Protein AF-A0A3C0TBW0-F1 (afdb_monomer_lite)

Foldseek 3Di:
DDDPDPVPVVVVVVVVVVVVVVVVVVVVVVVVQVVQADPLARAGEQVNVVVVVVVVVVCVVVVNDDDDDDDDDDPPLVVCCVPPNVVSSSVVNNVVSVVVVVPDDPPDGGYDNDD

Radius of gyration: 23.35 Å; chains: 1; bounding box: 60×64×43 Å

Secondary structure (DSSP, 8-state):
---SSSHHHHHHHHHHHHHHHHHHHHHHHHHHHHHHB-TTT-SEEHHHHHHHHHHHHHHHHTTS----------TTHHHHHHHH-HHHHHHHHHHHHHHHHHHS-TT---EE---

pLDDT: mean 87.27, std 13.69, range [44.69, 98.0]

Sequence (115 aa):
MWSDATSFRDINDGEHSARQNRELSDALDKIKELAVRDELTGAYNRRYMMDFLTQQKVLSDRGDYTFTLCFVDLDFFKRVNDRFGHGTGDHVLKRFFEIADSVLREVDCVARIGG

Structure (mmCIF, N/CA/C/O backbone):
data_AF-A0A3C0TBW0-F1
#
_entry.id   AF-A0A3C0TBW0-F1
#
loop_
_atom_site.group_PDB
_atom_site.id
_atom_site.type_symbol
_atom_site.label_atom_id
_atom_site.label_alt_id
_atom_site.label_comp_id
_atom_site.label_asym_id
_atom_site.label_entity_id
_atom_site.label_seq_id
_atom_site.pdbx_PDB_ins_code
_atom_site.Cartn_x
_atom_site.Cartn_y
_atom_site.Cartn_z
_atom_site.occupancy
_atom_site.B_iso_or_equiv
_atom_site.auth_seq_id
_atom_site.auth_comp_id
_atom_site.auth_asym_id
_atom_site.auth_atom_id
_atom_site.pdbx_PDB_model_num
ATOM 1 N N . MET A 1 1 ? -41.390 51.164 -1.196 1.00 44.88 1 MET A N 1
ATOM 2 C CA . MET A 1 1 ? -40.187 51.212 -2.053 1.00 44.88 1 MET A CA 1
ATOM 3 C C . MET A 1 1 ? -39.001 50.920 -1.142 1.00 44.88 1 MET A C 1
ATOM 5 O O . MET A 1 1 ? -38.903 51.606 -0.135 1.00 44.88 1 MET A O 1
ATOM 9 N N . TRP A 1 2 ? -38.179 49.921 -1.496 1.00 44.69 2 TRP A N 1
ATOM 10 C CA . TRP A 1 2 ? -36.949 49.432 -0.829 1.00 44.69 2 TRP A CA 1
ATOM 11 C C . TRP A 1 2 ? -37.114 48.381 0.289 1.00 44.69 2 TRP A C 1
ATOM 13 O O . TRP A 1 2 ? -37.140 48.717 1.467 1.00 44.69 2 TRP A O 1
ATOM 23 N N . SER A 1 3 ? -37.146 47.094 -0.088 1.00 48.00 3 SER A N 1
ATOM 24 C CA . SER A 1 3 ? -36.937 45.954 0.828 1.00 48.00 3 SER A CA 1
ATOM 25 C C . SER A 1 3 ? -36.411 44.685 0.123 1.00 48.00 3 SER A C 1
ATOM 27 O O . SER A 1 3 ? -36.779 43.590 0.521 1.00 48.00 3 SER A O 1
ATOM 29 N N . ASP A 1 4 ? -35.564 44.816 -0.911 1.00 54.84 4 ASP A N 1
ATOM 30 C CA . ASP A 1 4 ? -35.061 43.660 -1.698 1.00 54.84 4 ASP A CA 1
ATOM 31 C C . ASP A 1 4 ? -33.524 43.550 -1.795 1.00 54.84 4 ASP A C 1
ATOM 33 O O . ASP A 1 4 ? -32.999 42.591 -2.351 1.00 54.84 4 ASP A O 1
ATOM 37 N N . ALA A 1 5 ? -32.757 44.502 -1.250 1.00 52.31 5 ALA A N 1
ATOM 38 C CA . ALA A 1 5 ? -31.301 44.539 -1.462 1.00 52.31 5 ALA A CA 1
ATOM 39 C C . ALA A 1 5 ? -30.473 43.771 -0.411 1.00 52.31 5 ALA A C 1
ATOM 41 O O . ALA A 1 5 ? -29.295 43.501 -0.642 1.00 52.31 5 ALA A O 1
ATOM 42 N N . THR A 1 6 ? -31.057 43.428 0.739 1.00 52.25 6 THR A N 1
ATOM 43 C CA . THR A 1 6 ? -30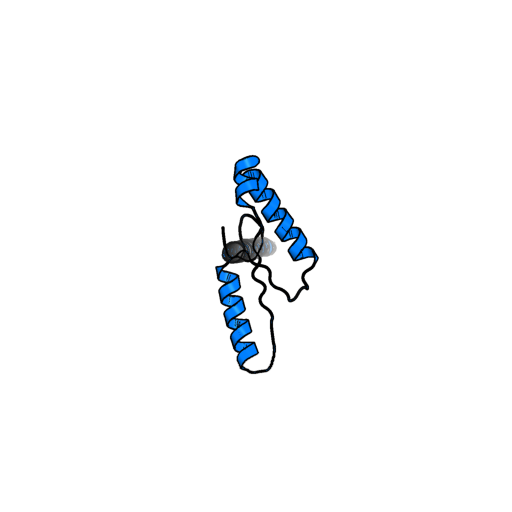.341 42.765 1.844 1.00 52.25 6 THR A CA 1
ATOM 44 C C . THR A 1 6 ? -30.211 41.259 1.616 1.00 52.25 6 THR A C 1
ATOM 46 O O . THR A 1 6 ? -29.183 40.676 1.926 1.00 52.25 6 THR A O 1
ATOM 49 N N . SER A 1 7 ? -31.194 40.638 0.954 1.00 53.53 7 SER A N 1
ATOM 50 C CA . SER A 1 7 ? -31.222 39.183 0.759 1.00 53.53 7 SER A CA 1
ATOM 51 C C . SER A 1 7 ? -30.132 38.655 -0.184 1.00 53.53 7 SER A C 1
ATOM 53 O O . SER A 1 7 ? -29.799 37.482 -0.100 1.00 53.53 7 SER A O 1
ATOM 55 N N . PHE A 1 8 ? -29.577 39.470 -1.088 1.00 50.75 8 PHE A N 1
ATOM 56 C CA . PHE A 1 8 ? -28.656 38.981 -2.129 1.00 50.75 8 PHE A CA 1
ATOM 57 C C . PHE A 1 8 ? -27.171 39.003 -1.713 1.00 50.75 8 PHE A C 1
ATOM 59 O O . PHE A 1 8 ? -26.356 38.281 -2.290 1.00 50.75 8 PHE A O 1
ATOM 66 N N . ARG A 1 9 ? -26.804 39.827 -0.719 1.00 52.19 9 ARG A N 1
ATOM 67 C CA . ARG A 1 9 ? -25.434 39.876 -0.169 1.00 52.19 9 ARG A CA 1
ATOM 68 C C . ARG A 1 9 ? -25.193 38.753 0.837 1.00 52.19 9 ARG A C 1
ATOM 70 O O . ARG A 1 9 ? -24.210 38.037 0.700 1.00 52.19 9 ARG A O 1
ATOM 77 N N . ASP A 1 10 ? -26.150 38.516 1.731 1.00 56.75 10 ASP A N 1
ATOM 78 C CA . ASP A 1 10 ? -26.036 37.475 2.760 1.00 56.75 10 ASP A CA 1
ATOM 79 C C . ASP A 1 10 ? -26.008 36.050 2.166 1.00 56.75 10 ASP A C 1
ATOM 81 O O . ASP A 1 10 ? -25.320 35.169 2.685 1.00 56.75 10 ASP A O 1
ATOM 85 N N . ILE A 1 11 ? -26.697 35.819 1.037 1.00 58.91 11 ILE A N 1
ATOM 86 C CA . ILE A 1 11 ? -26.649 34.536 0.308 1.00 58.91 11 ILE A CA 1
ATOM 87 C C . ILE A 1 11 ? -25.257 34.303 -0.306 1.00 58.91 11 ILE A C 1
ATOM 89 O O . ILE A 1 11 ? -24.716 33.204 -0.191 1.00 58.91 11 ILE A O 1
ATOM 93 N N . ASN A 1 12 ? -24.642 35.334 -0.900 1.00 61.69 12 ASN A N 1
ATOM 94 C CA . ASN A 1 12 ? -23.307 35.218 -1.501 1.00 61.69 12 ASN A CA 1
ATOM 95 C C . ASN A 1 12 ? -22.211 34.974 -0.451 1.00 61.69 12 ASN A C 1
ATOM 97 O O . ASN A 1 12 ? -21.309 34.170 -0.689 1.00 61.69 12 ASN A O 1
ATOM 101 N N . ASP 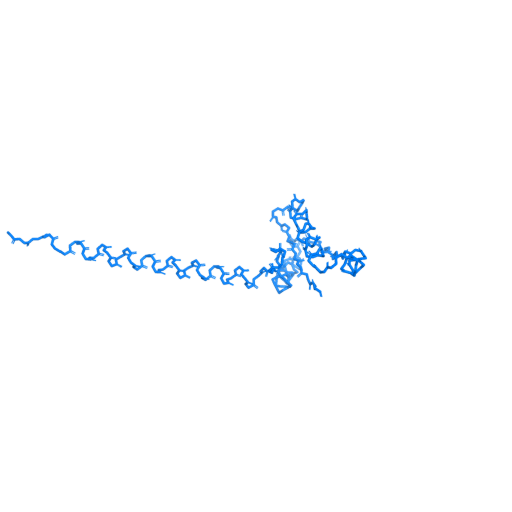A 1 13 ? -22.295 35.613 0.718 1.00 65.81 13 ASP A N 1
ATOM 102 C CA . ASP A 1 13 ? -21.300 35.455 1.788 1.00 65.81 13 ASP A CA 1
ATOM 103 C C . ASP A 1 13 ? -21.361 34.057 2.434 1.00 65.81 13 ASP A C 1
ATOM 105 O O . ASP A 1 13 ? -20.325 33.453 2.749 1.00 65.81 13 ASP A O 1
ATOM 109 N N . GLY A 1 14 ? -22.569 33.497 2.567 1.00 68.69 14 GLY A N 1
ATOM 110 C CA . GLY A 1 14 ? -22.786 32.124 3.025 1.00 68.69 14 GLY A CA 1
ATOM 111 C C . GLY A 1 14 ? -22.272 31.079 2.030 1.00 68.69 14 GLY A C 1
ATOM 112 O O . GLY A 1 14 ? -21.589 30.131 2.425 1.00 68.69 14 GLY A O 1
ATOM 113 N N . GLU A 1 15 ? -22.532 31.271 0.734 1.00 72.12 15 GLU A N 1
ATOM 114 C CA . GLU A 1 15 ? -22.025 30.391 -0.326 1.00 72.12 15 GLU A CA 1
ATOM 115 C C . GLU A 1 15 ? -20.497 30.452 -0.446 1.00 72.12 15 GLU A C 1
ATOM 117 O O . GLU A 1 15 ? -19.848 29.411 -0.591 1.00 72.12 15 GLU A O 1
ATOM 122 N N . HIS A 1 16 ? -19.905 31.643 -0.317 1.00 75.56 16 HIS A N 1
ATOM 123 C CA . HIS A 1 16 ? -18.455 31.821 -0.351 1.00 75.56 16 HIS A CA 1
ATOM 124 C C . HIS A 1 16 ? -17.769 31.149 0.848 1.00 75.56 16 HIS A C 1
ATOM 126 O O . HIS A 1 16 ? -16.818 30.388 0.664 1.00 75.56 16 HIS A O 1
ATOM 132 N N . SER A 1 17 ? -18.301 31.330 2.060 1.00 81.81 17 SER A N 1
ATOM 133 C CA . SER A 1 17 ? -17.776 30.691 3.277 1.00 81.81 17 SER A CA 1
ATOM 134 C C . SER A 1 17 ? -17.923 29.165 3.239 1.00 81.81 17 SER A C 1
ATOM 136 O O . SER A 1 17 ? -17.005 28.431 3.607 1.00 81.81 17 SER A O 1
ATOM 138 N N . ALA A 1 18 ? -19.057 28.655 2.745 1.00 84.19 18 ALA A N 1
ATOM 139 C CA . ALA A 1 18 ? -19.281 27.218 2.584 1.00 84.19 18 ALA A CA 1
ATOM 140 C C . ALA A 1 18 ? -18.378 26.593 1.508 1.00 84.19 18 ALA A C 1
ATOM 142 O O . ALA A 1 18 ? -18.045 25.407 1.584 1.00 84.19 18 ALA A O 1
ATOM 143 N N . ARG A 1 19 ? -17.991 27.366 0.489 1.00 84.19 19 ARG A N 1
ATOM 144 C CA . ARG A 1 19 ? -17.029 26.938 -0.528 1.00 84.19 19 ARG A CA 1
ATOM 145 C C . ARG A 1 19 ? -15.607 26.905 0.030 1.00 84.19 19 ARG A C 1
ATOM 147 O O . ARG A 1 19 ? -14.949 25.883 -0.114 1.00 84.19 19 ARG A O 1
ATOM 154 N N . GLN A 1 20 ? -15.181 27.950 0.737 1.00 86.12 20 GLN A N 1
ATOM 155 C CA . GLN A 1 20 ? -13.866 28.003 1.386 1.00 86.12 20 GLN A CA 1
ATOM 156 C C . GLN A 1 20 ? -13.686 26.892 2.429 1.00 86.12 20 GLN A C 1
ATOM 158 O O . GLN A 1 20 ? -12.641 26.249 2.467 1.00 86.12 20 GLN A O 1
ATOM 163 N N . ASN A 1 21 ? -14.715 26.606 3.234 1.00 88.69 21 ASN A N 1
ATOM 164 C CA . ASN A 1 21 ? -14.673 25.488 4.182 1.00 88.69 21 ASN A CA 1
ATOM 165 C C . ASN A 1 21 ? -14.556 24.125 3.488 1.00 88.69 21 ASN A C 1
ATOM 167 O O . ASN A 1 21 ? -13.840 23.257 3.983 1.00 88.69 21 ASN A O 1
ATOM 171 N N . ARG A 1 22 ? -15.228 23.928 2.345 1.00 90.00 22 ARG A N 1
ATOM 172 C CA . ARG A 1 22 ? -15.079 22.703 1.543 1.00 90.00 22 ARG A CA 1
ATOM 173 C C . ARG A 1 22 ? -13.681 22.585 0.952 1.00 90.00 22 ARG A C 1
ATOM 175 O O . ARG A 1 22 ? -13.044 21.563 1.148 1.00 90.00 22 ARG A O 1
ATOM 182 N N . GLU A 1 23 ? -13.175 23.646 0.328 1.00 89.69 23 GLU A N 1
ATOM 183 C CA . GLU A 1 23 ? -11.820 23.674 -0.239 1.00 89.69 23 GLU A CA 1
ATOM 184 C C . GLU A 1 23 ? -10.748 23.403 0.833 1.00 89.69 23 GLU A C 1
ATOM 186 O O . GLU A 1 23 ? -9.807 22.647 0.591 1.00 89.69 23 GLU A O 1
ATOM 191 N N . LEU A 1 24 ? -10.914 23.951 2.044 1.00 90.81 24 LEU A N 1
ATOM 192 C CA . LEU A 1 24 ? -10.031 23.667 3.177 1.00 90.81 24 LEU A CA 1
ATOM 193 C C . LEU A 1 24 ? -10.142 22.210 3.653 1.00 90.81 24 LEU A C 1
ATOM 195 O O . LEU A 1 24 ? -9.118 21.586 3.930 1.00 90.81 24 LEU A O 1
ATOM 199 N N . SER A 1 25 ? -11.357 21.663 3.744 1.00 91.38 25 SER A N 1
ATOM 200 C CA . SER A 1 25 ? -11.578 20.262 4.125 1.00 91.38 25 SER A CA 1
ATOM 201 C C . SER A 1 25 ? -10.942 19.304 3.117 1.00 91.38 25 SER A C 1
ATOM 203 O O . SER A 1 25 ? -10.185 18.422 3.514 1.00 91.38 25 SER A O 1
ATOM 205 N N . ASP A 1 26 ? -11.165 19.527 1.822 1.00 89.25 26 ASP A N 1
ATOM 206 C CA . ASP A 1 26 ? -10.615 18.701 0.745 1.00 89.25 26 ASP A CA 1
ATOM 207 C C . ASP A 1 26 ? -9.080 18.748 0.742 1.00 89.25 26 ASP A C 1
ATOM 209 O O . ASP A 1 26 ? -8.410 17.725 0.585 1.00 89.25 26 ASP A O 1
ATOM 213 N N . ALA A 1 27 ? -8.497 19.932 0.965 1.00 84.38 27 ALA A N 1
ATOM 214 C CA . ALA A 1 27 ? -7.053 20.088 1.093 1.00 84.38 27 ALA A CA 1
ATOM 215 C C . ALA A 1 27 ? -6.501 19.338 2.316 1.00 84.38 27 ALA A C 1
ATOM 217 O O . ALA A 1 27 ? -5.462 18.683 2.213 1.00 84.38 27 ALA A O 1
ATOM 218 N N . LEU A 1 28 ? -7.191 19.393 3.460 1.00 86.12 28 LEU A N 1
ATOM 219 C CA . LEU A 1 28 ? -6.804 18.651 4.662 1.00 86.12 28 LEU A CA 1
ATOM 220 C C . LEU A 1 28 ? -6.880 17.140 4.449 1.00 86.12 28 LEU A C 1
ATOM 222 O O . LEU A 1 28 ? -5.969 16.428 4.870 1.00 86.12 28 LEU A O 1
ATOM 226 N N . ASP A 1 29 ? -7.922 16.644 3.791 1.00 83.50 29 ASP A N 1
ATOM 227 C CA . ASP A 1 29 ? -8.073 15.216 3.520 1.00 83.50 29 ASP A CA 1
ATOM 228 C C . ASP A 1 29 ? -7.025 14.724 2.524 1.00 83.50 29 ASP A C 1
ATOM 230 O O . ASP A 1 29 ? -6.403 13.688 2.751 1.00 83.50 29 ASP A O 1
ATOM 234 N N . LYS A 1 30 ? -6.692 15.531 1.514 1.00 77.81 30 LYS A N 1
ATOM 235 C CA . LYS A 1 30 ? -5.585 15.233 0.601 1.00 77.81 30 LYS A CA 1
ATOM 236 C C . LYS A 1 30 ? -4.229 15.218 1.305 1.00 77.81 30 LYS A C 1
ATOM 238 O O . LYS A 1 30 ? -3.411 14.340 1.049 1.00 77.81 30 LYS A O 1
ATOM 243 N N . ILE A 1 31 ? -3.987 16.156 2.223 1.00 80.69 31 ILE A N 1
ATOM 244 C CA . ILE A 1 31 ? -2.773 16.165 3.055 1.00 80.69 31 ILE A CA 1
ATOM 245 C C . ILE A 1 31 ? -2.712 14.905 3.925 1.00 80.69 31 ILE A C 1
ATOM 247 O O . ILE A 1 31 ? -1.647 14.298 4.044 1.00 80.69 31 ILE A O 1
ATOM 251 N N . LYS A 1 32 ? -3.837 14.483 4.512 1.00 79.31 32 LYS A N 1
ATOM 252 C CA . LYS A 1 32 ? -3.907 13.239 5.289 1.00 79.31 32 LYS A CA 1
ATOM 253 C C . LYS A 1 32 ? -3.642 12.016 4.417 1.00 79.31 32 LYS A C 1
ATOM 255 O O . LYS A 1 32 ? -2.868 11.162 4.834 1.00 79.31 32 LYS A O 1
ATOM 260 N N . GLU A 1 33 ? -4.222 11.939 3.220 1.00 75.62 33 GLU A N 1
ATOM 261 C CA . GLU A 1 33 ? -3.960 10.849 2.274 1.00 75.62 33 GLU A CA 1
ATOM 262 C C . GLU A 1 33 ? -2.477 10.766 1.907 1.00 75.62 33 GLU A C 1
ATOM 264 O O . GLU A 1 33 ? -1.872 9.702 2.035 1.00 75.62 33 GLU A O 1
ATOM 269 N N . LEU A 1 34 ? -1.855 11.889 1.542 1.00 75.94 34 LEU A N 1
ATOM 270 C CA . LEU A 1 34 ? -0.421 11.948 1.237 1.00 75.94 34 LEU A CA 1
ATOM 271 C C . LEU A 1 34 ? 0.447 11.567 2.445 1.00 75.94 34 LEU A C 1
ATOM 273 O O . LEU A 1 34 ? 1.513 10.975 2.293 1.00 75.94 34 LEU A O 1
ATOM 277 N N . ALA A 1 35 ? -0.010 11.860 3.664 1.00 84.44 35 ALA A N 1
ATOM 278 C CA . ALA A 1 35 ? 0.708 11.484 4.875 1.00 84.44 35 ALA A CA 1
ATOM 279 C C . ALA A 1 35 ? 0.688 9.969 5.146 1.00 84.44 35 ALA A C 1
ATOM 281 O O . ALA A 1 35 ? 1.586 9.476 5.839 1.00 84.44 35 ALA A O 1
ATOM 282 N N . VAL A 1 36 ? -0.295 9.231 4.614 1.00 92.50 36 VAL A N 1
ATOM 283 C CA . VAL A 1 36 ? -0.499 7.798 4.903 1.00 92.50 36 VAL A CA 1
ATOM 284 C C . VAL A 1 36 ? -0.271 6.872 3.711 1.00 92.50 36 VAL A C 1
ATOM 286 O O . VAL A 1 36 ? -0.119 5.671 3.925 1.00 92.50 36 VAL A O 1
ATOM 289 N N . ARG A 1 37 ? -0.212 7.387 2.479 1.00 94.38 37 ARG A N 1
ATOM 290 C CA . ARG A 1 37 ? -0.000 6.594 1.258 1.00 94.38 37 ARG A CA 1
ATOM 291 C C . ARG A 1 37 ? 1.446 6.663 0.753 1.00 94.38 37 ARG A C 1
ATOM 293 O O . ARG A 1 37 ? 2.187 7.591 1.064 1.00 94.38 37 ARG A O 1
ATOM 300 N N . ASP A 1 38 ? 1.858 5.635 0.019 1.00 95.00 38 ASP A N 1
ATOM 301 C CA . ASP A 1 38 ? 3.089 5.576 -0.771 1.00 95.00 38 ASP A CA 1
ATOM 302 C C . ASP A 1 38 ? 2.839 6.203 -2.146 1.00 95.00 38 ASP A C 1
ATOM 304 O O . ASP A 1 38 ? 1.920 5.794 -2.855 1.00 95.00 38 ASP A O 1
ATOM 308 N N . GLU A 1 39 ? 3.662 7.173 -2.541 1.00 92.12 39 GLU A N 1
ATOM 309 C CA . GLU A 1 39 ? 3.452 7.944 -3.775 1.00 92.12 39 GLU A CA 1
ATOM 310 C C . GLU A 1 39 ? 3.600 7.104 -5.049 1.00 92.12 39 GLU A C 1
ATOM 312 O O . GLU A 1 39 ? 2.969 7.401 -6.064 1.00 92.12 39 GLU A O 1
ATOM 317 N N . LEU A 1 40 ? 4.427 6.053 -5.016 1.00 94.25 40 LEU A N 1
ATOM 318 C CA . LEU A 1 40 ? 4.652 5.226 -6.195 1.00 94.25 40 LEU A CA 1
ATOM 319 C C . LEU A 1 40 ? 3.488 4.268 -6.442 1.00 94.25 40 LEU A C 1
ATOM 321 O O . LEU A 1 40 ? 3.042 4.130 -7.579 1.00 94.25 40 LEU A O 1
ATOM 325 N N . THR A 1 41 ? 3.056 3.558 -5.402 1.00 94.81 41 THR A N 1
ATOM 326 C CA . THR A 1 41 ? 2.126 2.429 -5.533 1.00 94.81 41 THR A CA 1
ATOM 327 C C . THR A 1 41 ? 0.695 2.767 -5.137 1.00 94.81 41 THR A C 1
ATOM 329 O O . THR A 1 41 ? -0.217 2.092 -5.595 1.00 94.81 41 THR A O 1
ATOM 332 N N . GLY A 1 42 ? 0.474 3.787 -4.303 1.00 92.56 42 GLY A N 1
ATOM 333 C CA . GLY A 1 42 ? -0.823 4.041 -3.669 1.00 92.56 42 GLY A CA 1
ATOM 334 C C . GLY A 1 42 ? -1.116 3.132 -2.466 1.00 92.56 42 GLY A C 1
ATOM 335 O O . GLY A 1 42 ? -2.148 3.294 -1.812 1.00 92.56 42 GLY A O 1
ATOM 336 N N . ALA A 1 43 ? -0.205 2.215 -2.118 1.00 95.06 43 ALA A N 1
ATOM 337 C CA . ALA A 1 43 ? -0.289 1.432 -0.888 1.00 95.06 43 ALA A CA 1
ATOM 338 C C . ALA A 1 43 ? -0.261 2.333 0.347 1.00 95.06 43 ALA A C 1
ATOM 340 O O . ALA A 1 43 ? 0.144 3.493 0.273 1.00 95.06 43 ALA A O 1
ATOM 341 N N . TYR A 1 44 ? -0.631 1.814 1.517 1.00 95.81 44 TYR A N 1
ATOM 342 C CA . TYR A 1 44 ? -0.264 2.514 2.744 1.00 95.81 44 TYR A CA 1
ATOM 343 C C . TYR A 1 44 ? 1.260 2.581 2.875 1.00 95.81 44 TYR A C 1
ATOM 345 O O . TYR A 1 44 ? 1.989 1.681 2.454 1.00 95.81 44 TYR A O 1
ATOM 353 N N . ASN A 1 45 ? 1.767 3.659 3.454 1.00 95.50 45 ASN A N 1
ATOM 354 C CA . ASN A 1 45 ? 3.190 3.791 3.703 1.00 95.50 45 ASN A CA 1
ATOM 355 C C . ASN A 1 45 ? 3.591 3.093 5.008 1.00 95.50 45 ASN A C 1
ATOM 357 O O . ASN A 1 45 ? 2.767 2.721 5.851 1.00 95.50 45 ASN A O 1
ATOM 361 N N . ARG A 1 46 ? 4.905 2.945 5.195 1.00 94.75 46 ARG A N 1
ATOM 362 C CA . ARG A 1 46 ? 5.488 2.320 6.385 1.00 94.75 46 ARG A CA 1
ATOM 363 C C . ARG A 1 46 ? 4.973 2.918 7.695 1.00 94.75 46 ARG A C 1
ATOM 365 O O . ARG A 1 46 ? 4.748 2.173 8.640 1.00 94.75 46 ARG A O 1
ATOM 372 N N . ARG A 1 47 ? 4.828 4.243 7.774 1.00 92.88 47 ARG A N 1
ATOM 373 C CA . ARG A 1 47 ? 4.414 4.931 9.006 1.00 92.88 47 ARG A CA 1
ATOM 374 C C . ARG A 1 47 ? 2.998 4.528 9.394 1.00 92.88 47 ARG A C 1
ATOM 376 O O . ARG A 1 47 ? 2.808 4.048 10.504 1.00 92.88 47 ARG A O 1
ATOM 383 N N . TYR A 1 48 ? 2.062 4.609 8.451 1.00 95.00 48 TYR A N 1
ATOM 384 C CA . TYR A 1 48 ? 0.692 4.163 8.677 1.00 95.00 48 TYR A CA 1
ATOM 385 C C . TYR A 1 48 ? 0.633 2.694 9.115 1.00 95.00 48 TYR A C 1
ATOM 387 O O . TYR A 1 48 ? -0.046 2.367 10.084 1.00 95.00 48 TYR A O 1
ATOM 395 N N . MET A 1 49 ? 1.387 1.808 8.454 1.00 95.31 49 MET A N 1
ATOM 396 C CA . MET A 1 49 ? 1.400 0.386 8.814 1.00 95.31 49 MET A CA 1
ATOM 397 C C . MET A 1 49 ? 1.914 0.140 10.239 1.00 95.31 49 MET A C 1
ATOM 399 O O . MET A 1 49 ? 1.371 -0.702 10.945 1.00 95.31 49 MET A O 1
ATOM 403 N N . MET A 1 50 ? 2.930 0.876 10.698 1.00 94.94 50 MET A N 1
ATOM 404 C CA . MET A 1 50 ? 3.431 0.735 12.073 1.00 94.94 50 MET A CA 1
ATOM 405 C C . MET A 1 50 ? 2.396 1.188 13.110 1.00 94.94 50 MET A C 1
ATOM 407 O O . MET A 1 50 ? 2.211 0.515 14.128 1.00 94.94 50 MET A O 1
ATOM 411 N N . ASP A 1 51 ? 1.688 2.283 12.835 1.00 94.00 51 ASP A N 1
ATOM 412 C CA . ASP A 1 51 ? 0.612 2.772 13.700 1.00 94.00 51 ASP A CA 1
ATOM 413 C C . ASP A 1 51 ? -0.553 1.770 13.739 1.00 94.00 51 ASP A C 1
ATOM 415 O O . ASP A 1 51 ? -1.030 1.401 14.815 1.00 94.00 51 ASP A O 1
ATOM 419 N N . PHE A 1 52 ? -0.950 1.249 12.574 1.00 93.44 52 PHE A N 1
ATOM 420 C CA . PHE A 1 52 ? -1.979 0.218 12.447 1.00 93.44 52 PHE A CA 1
ATOM 421 C C . PHE A 1 52 ? -1.608 -1.057 13.216 1.00 93.44 52 PHE A C 1
ATOM 423 O O . PHE A 1 52 ? -2.391 -1.532 14.036 1.00 93.44 52 PHE A O 1
ATOM 430 N N . LEU A 1 53 ? -0.395 -1.587 13.031 1.00 94.94 53 LEU A N 1
ATOM 431 C CA . LEU A 1 53 ? 0.066 -2.790 13.734 1.00 94.94 53 LEU A CA 1
ATOM 432 C C . LEU A 1 53 ? 0.130 -2.595 15.251 1.00 94.94 53 LEU A C 1
ATOM 434 O O . LEU A 1 53 ? -0.167 -3.528 15.996 1.00 94.94 53 LEU A O 1
ATOM 438 N N . THR A 1 54 ? 0.462 -1.391 15.719 1.00 94.75 54 THR A N 1
ATOM 439 C CA . THR A 1 54 ? 0.433 -1.063 17.151 1.00 94.75 54 THR A CA 1
ATOM 440 C C . THR A 1 54 ? -0.986 -1.193 17.708 1.00 94.75 54 THR A C 1
ATOM 442 O O . THR A 1 54 ? -1.182 -1.799 18.762 1.00 94.75 54 THR A O 1
ATOM 445 N N . GLN A 1 55 ? -1.992 -0.701 16.980 1.00 92.25 55 GLN A N 1
ATOM 446 C CA . GLN A 1 55 ? -3.399 -0.845 17.362 1.00 92.25 55 GLN A CA 1
ATOM 447 C C . GLN A 1 55 ? -3.854 -2.310 17.322 1.00 92.25 55 GLN A C 1
ATOM 449 O O . GLN A 1 55 ? -4.443 -2.791 18.291 1.00 92.25 55 GLN A O 1
ATOM 454 N N . GLN A 1 56 ? -3.527 -3.042 16.249 1.00 93.00 56 GLN A N 1
ATOM 455 C CA . GLN A 1 56 ? -3.874 -4.463 16.117 1.00 93.00 56 GLN A CA 1
ATOM 456 C C . GLN A 1 56 ? -3.249 -5.309 17.230 1.00 93.00 56 GLN A C 1
ATOM 458 O O . GLN A 1 56 ? -3.903 -6.196 17.780 1.00 93.00 56 GLN A O 1
ATOM 463 N N . LYS A 1 57 ? -2.010 -4.999 17.628 1.00 94.12 57 LYS A N 1
ATOM 464 C CA . LYS A 1 57 ? -1.345 -5.661 18.750 1.00 94.12 57 LYS A CA 1
ATOM 465 C C . LYS A 1 57 ? -2.076 -5.433 20.072 1.00 94.12 57 LYS A C 1
ATOM 467 O O . LYS A 1 57 ? -2.295 -6.395 20.797 1.00 94.12 57 LYS A O 1
ATOM 472 N N . VAL A 1 58 ? -2.490 -4.200 20.372 1.00 93.81 58 VAL A N 1
ATOM 473 C CA . VAL A 1 58 ? -3.238 -3.897 21.607 1.00 93.81 58 VAL A CA 1
ATOM 474 C C . VAL A 1 58 ? -4.560 -4.665 21.664 1.00 93.81 58 VAL A C 1
ATOM 476 O O . VAL A 1 58 ? -4.930 -5.152 22.730 1.00 93.81 58 VAL A O 1
ATOM 479 N N . LEU A 1 59 ? -5.265 -4.788 20.536 1.00 91.81 59 LEU A N 1
ATOM 480 C CA . LEU A 1 59 ? -6.498 -5.578 20.453 1.00 91.81 59 LEU A CA 1
ATOM 481 C C . LEU A 1 59 ? -6.224 -7.073 20.635 1.00 91.81 59 LEU A C 1
ATOM 483 O O . LEU A 1 59 ? -6.953 -7.751 21.354 1.00 91.81 59 LEU A O 1
ATOM 487 N N . SER A 1 60 ? -5.147 -7.577 20.031 1.00 94.00 60 SER A N 1
ATOM 488 C CA . SER A 1 60 ? -4.785 -8.987 20.146 1.00 94.00 60 SER A CA 1
ATOM 489 C C . SER A 1 60 ? -4.328 -9.375 21.554 1.00 94.00 60 SER A C 1
ATOM 491 O O . SER A 1 60 ? -4.750 -10.410 22.065 1.00 94.00 60 SER A O 1
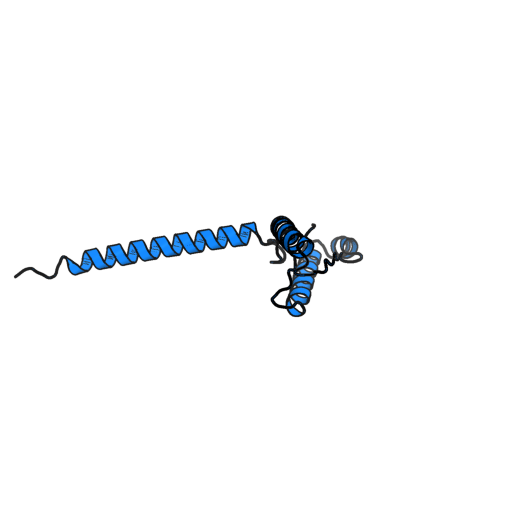ATOM 493 N N . ASP A 1 61 ? -3.563 -8.514 22.231 1.00 92.62 61 ASP A N 1
ATOM 494 C CA . ASP A 1 61 ? -3.096 -8.738 23.606 1.00 92.62 61 ASP A CA 1
ATOM 495 C C . ASP A 1 61 ? -4.257 -8.784 24.626 1.00 92.62 61 ASP A C 1
ATOM 497 O O . ASP A 1 61 ? -4.116 -9.382 25.693 1.00 92.62 61 ASP A O 1
ATOM 501 N N . ARG A 1 62 ? -5.420 -8.191 24.308 1.00 92.44 62 ARG A N 1
ATOM 502 C CA . ARG A 1 62 ? -6.648 -8.293 25.125 1.00 92.44 62 ARG A CA 1
ATOM 503 C C . ARG A 1 62 ? -7.380 -9.627 24.960 1.00 92.44 62 ARG A C 1
ATOM 505 O O . ARG A 1 62 ? -8.249 -9.936 25.767 1.00 92.44 62 ARG A O 1
ATOM 512 N N . GLY A 1 63 ? -7.006 -10.425 23.959 1.00 86.81 63 GLY A N 1
ATOM 513 C CA . GLY A 1 63 ? -7.602 -11.731 23.667 1.00 86.81 63 GLY A CA 1
ATOM 514 C C . GLY A 1 63 ? -8.852 -11.681 22.785 1.00 86.81 63 GLY A C 1
ATOM 515 O O . GLY A 1 63 ? -9.407 -12.730 22.470 1.00 86.81 63 GLY A O 1
ATOM 516 N N . ASP A 1 64 ? -9.275 -10.493 22.349 1.00 80.50 64 ASP A N 1
ATOM 517 C CA . ASP A 1 64 ? -10.513 -10.300 21.582 1.00 80.50 64 ASP A CA 1
ATOM 518 C C . ASP A 1 64 ? -10.363 -10.657 20.092 1.00 80.50 64 ASP A C 1
ATOM 520 O O . ASP A 1 64 ? -11.353 -10.798 19.373 1.00 80.50 64 ASP A O 1
ATOM 524 N N . TYR A 1 65 ? -9.125 -10.763 19.598 1.00 86.31 65 TYR A N 1
ATOM 525 C CA . TYR A 1 65 ? -8.839 -10.850 18.169 1.00 86.31 65 TYR A CA 1
ATOM 526 C C . TYR A 1 65 ? -7.443 -11.425 17.881 1.00 86.31 65 TYR A C 1
ATOM 528 O O . TYR A 1 65 ? -6.506 -11.276 18.664 1.00 86.31 65 TYR A O 1
ATOM 536 N N . THR A 1 66 ? -7.275 -12.064 16.723 1.00 91.25 66 THR A N 1
ATOM 537 C CA . THR A 1 66 ? -5.964 -12.494 16.213 1.00 91.25 66 THR A CA 1
ATOM 538 C C . THR A 1 66 ? -5.790 -11.980 14.794 1.00 91.25 66 THR A C 1
ATOM 540 O O . THR A 1 66 ? 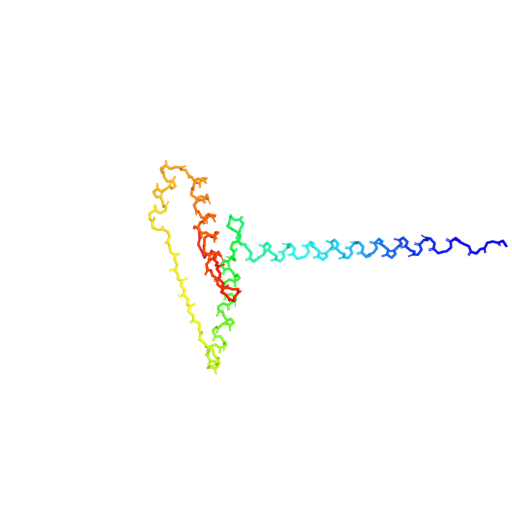-6.743 -11.963 14.019 1.00 91.25 66 THR A O 1
ATOM 543 N N . PHE A 1 67 ? -4.573 -11.567 14.450 1.00 93.56 67 PHE A N 1
ATOM 544 C CA . PHE A 1 67 ? -4.228 -11.141 13.097 1.00 93.56 67 PHE A CA 1
ATOM 545 C C . PHE A 1 67 ? -2.984 -11.866 12.604 1.00 93.56 67 PHE A C 1
ATOM 547 O O . PHE A 1 67 ? -2.198 -12.402 13.384 1.00 93.56 67 PHE A O 1
ATOM 554 N N . THR A 1 68 ? -2.807 -11.866 11.288 1.00 94.31 68 THR A N 1
ATOM 555 C CA . THR A 1 68 ? -1.611 -12.387 10.626 1.00 94.31 68 THR A CA 1
ATOM 556 C C . THR A 1 68 ? -0.877 -11.237 9.957 1.00 94.31 68 THR A C 1
ATOM 558 O O . THR A 1 68 ? -1.501 -10.366 9.357 1.00 94.31 68 THR A O 1
ATOM 561 N N . LEU A 1 69 ? 0.451 -11.239 10.058 1.00 94.88 69 LEU A N 1
ATOM 562 C CA . LEU A 1 69 ? 1.315 -10.318 9.332 1.00 94.88 69 LEU A CA 1
ATOM 563 C C . LEU A 1 69 ? 2.090 -11.095 8.268 1.00 94.88 69 LEU A C 1
ATOM 565 O O . LEU A 1 69 ? 2.837 -12.016 8.594 1.00 94.88 69 LEU A O 1
ATOM 569 N N . CYS A 1 70 ? 1.943 -10.684 7.012 1.00 95.19 70 CYS A N 1
ATOM 570 C CA . CYS A 1 70 ? 2.721 -11.203 5.893 1.00 95.19 70 CYS A CA 1
ATOM 571 C C . CYS A 1 70 ? 3.745 -10.151 5.460 1.00 95.19 70 CYS A C 1
ATOM 573 O O . CYS A 1 70 ? 3.373 -9.044 5.075 1.00 95.19 70 CYS A O 1
ATOM 575 N N . PHE A 1 71 ? 5.031 -10.501 5.507 1.00 94.25 71 PHE A N 1
ATOM 576 C CA . PHE A 1 71 ? 6.102 -9.678 4.949 1.00 94.25 71 PHE A CA 1
ATOM 577 C C . PHE A 1 71 ? 6.543 -10.284 3.618 1.00 94.25 71 PHE A C 1
ATOM 579 O O . PHE A 1 71 ? 6.985 -11.431 3.584 1.00 94.25 71 PHE A O 1
ATOM 586 N N . VAL A 1 72 ? 6.369 -9.535 2.531 1.00 94.19 72 VAL A N 1
ATOM 587 C CA . VAL A 1 72 ? 6.582 -10.018 1.162 1.00 94.19 72 VAL A CA 1
ATOM 588 C C . VAL A 1 72 ? 7.684 -9.196 0.505 1.00 94.19 72 VAL A C 1
ATOM 590 O O . VAL A 1 72 ? 7.687 -7.972 0.620 1.00 94.19 72 VAL A O 1
ATOM 593 N N . ASP A 1 73 ? 8.592 -9.877 -0.189 1.00 93.56 73 ASP A N 1
ATOM 594 C CA . ASP A 1 73 ? 9.657 -9.277 -0.992 1.00 93.56 73 ASP A CA 1
ATOM 595 C C . ASP A 1 73 ? 9.564 -9.777 -2.440 1.00 93.56 73 ASP A C 1
ATOM 597 O O . ASP A 1 73 ? 9.111 -10.898 -2.687 1.00 93.56 73 ASP A O 1
ATOM 601 N N . LEU A 1 74 ? 9.951 -8.937 -3.404 1.00 94.44 74 LEU A N 1
ATOM 602 C CA . LEU A 1 74 ? 9.946 -9.308 -4.819 1.00 94.44 74 LEU A CA 1
ATOM 603 C C . LEU A 1 74 ? 11.280 -9.945 -5.212 1.00 94.44 74 LEU 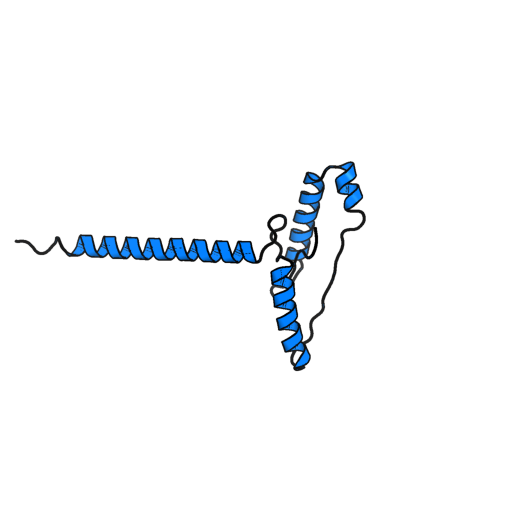A C 1
ATOM 605 O O . LEU A 1 74 ? 12.305 -9.270 -5.344 1.00 94.44 74 LEU A O 1
ATOM 609 N N . ASP A 1 75 ? 11.238 -11.244 -5.496 1.00 95.56 75 ASP A N 1
ATOM 610 C CA . ASP A 1 75 ? 12.417 -12.000 -5.901 1.00 95.56 75 ASP A CA 1
ATOM 611 C C . ASP A 1 75 ? 13.107 -11.394 -7.128 1.00 95.56 75 ASP A C 1
ATOM 613 O O . ASP A 1 75 ? 12.495 -11.080 -8.152 1.00 95.56 75 ASP A O 1
ATOM 617 N N . PHE A 1 76 ? 14.433 -11.268 -7.039 1.00 94.94 76 PHE A N 1
ATOM 618 C CA . PHE A 1 76 ? 15.293 -10.759 -8.111 1.00 94.94 76 PHE A CA 1
ATOM 619 C C . PHE A 1 76 ? 14.914 -9.366 -8.643 1.00 94.94 76 PHE A C 1
ATOM 621 O O . PHE A 1 76 ? 15.357 -9.004 -9.736 1.00 94.94 76 PHE A O 1
ATOM 628 N N . PHE A 1 77 ? 14.172 -8.554 -7.884 1.00 96.12 77 PHE A N 1
ATOM 629 C CA . PHE A 1 77 ? 13.702 -7.242 -8.335 1.00 96.12 77 PHE A CA 1
ATOM 630 C C . PHE A 1 77 ? 14.837 -6.326 -8.825 1.00 96.12 77 PHE A C 1
ATOM 632 O O . PHE A 1 77 ? 14.717 -5.662 -9.855 1.00 96.12 77 PHE A O 1
ATOM 639 N N . LYS A 1 78 ? 16.012 -6.385 -8.184 1.00 95.00 78 LYS A N 1
ATOM 640 C CA . LYS A 1 78 ? 17.212 -5.675 -8.651 1.00 95.00 78 LYS A CA 1
ATOM 641 C C . LYS A 1 78 ? 17.606 -6.032 -10.091 1.00 95.00 78 LYS A C 1
ATOM 643 O O . LYS A 1 78 ? 17.949 -5.142 -10.855 1.00 95.00 78 LYS A O 1
ATOM 648 N N . ARG A 1 79 ? 17.498 -7.302 -10.502 1.00 97.44 79 ARG A N 1
ATOM 649 C CA . ARG A 1 79 ? 17.814 -7.716 -11.883 1.00 97.44 79 ARG A CA 1
ATOM 650 C C . ARG A 1 79 ? 16.844 -7.117 -12.897 1.00 97.44 79 ARG A C 1
ATOM 652 O O . ARG A 1 79 ? 17.242 -6.872 -14.032 1.00 97.44 79 ARG A O 1
ATOM 659 N N . VAL A 1 80 ? 15.587 -6.894 -12.507 1.00 97.06 80 VAL A N 1
ATOM 660 C CA . VAL A 1 80 ? 14.604 -6.196 -13.348 1.00 97.06 80 VAL A CA 1
ATOM 661 C C . VAL A 1 80 ? 15.040 -4.747 -13.543 1.00 97.06 80 VAL A C 1
ATOM 663 O O . VAL A 1 80 ? 15.125 -4.300 -14.685 1.00 97.06 80 VAL A O 1
ATOM 666 N N . ASN A 1 81 ? 15.405 -4.056 -12.460 1.00 97.19 81 ASN A N 1
ATOM 667 C CA . ASN A 1 81 ? 15.915 -2.685 -12.530 1.00 97.19 81 ASN A CA 1
ATOM 668 C C . ASN A 1 81 ? 17.188 -2.590 -13.376 1.00 97.19 81 ASN A C 1
ATOM 670 O O . ASN A 1 81 ? 17.270 -1.745 -14.262 1.00 97.19 81 ASN A O 1
ATOM 674 N N . ASP A 1 82 ? 18.149 -3.487 -13.157 1.00 97.94 82 ASP A N 1
ATOM 675 C CA . ASP A 1 82 ? 19.434 -3.470 -13.858 1.00 97.94 82 ASP A CA 1
ATOM 676 C C . ASP A 1 82 ? 19.270 -3.757 -15.363 1.00 97.94 82 ASP A C 1
ATOM 678 O O . ASP A 1 82 ? 19.994 -3.202 -16.188 1.00 97.94 82 ASP A O 1
ATOM 682 N N . ARG A 1 83 ? 18.313 -4.619 -15.744 1.00 98.00 83 ARG A N 1
ATOM 683 C CA . ARG A 1 83 ? 18.097 -5.027 -17.142 1.00 98.00 83 ARG A CA 1
ATOM 684 C C . ARG A 1 83 ? 17.157 -4.104 -17.917 1.00 98.00 83 ARG A C 1
ATOM 686 O O . ARG A 1 83 ? 17.342 -3.938 -19.120 1.00 98.00 83 ARG A O 1
ATOM 693 N N . PHE A 1 84 ? 16.133 -3.561 -17.264 1.00 97.38 84 PHE A N 1
ATOM 694 C CA . PHE A 1 84 ? 15.035 -2.839 -17.920 1.00 97.38 84 PHE A CA 1
ATOM 695 C C . PHE A 1 84 ? 14.850 -1.403 -17.409 1.00 97.38 84 PHE A C 1
ATOM 697 O O . PHE A 1 84 ? 13.949 -0.698 -17.868 1.00 97.38 84 PHE A O 1
ATOM 704 N N . GLY A 1 85 ? 15.694 -0.958 -16.479 1.00 97.19 85 GLY A N 1
ATOM 705 C CA . GLY A 1 85 ? 15.644 0.367 -15.873 1.00 97.19 85 GLY A CA 1
ATOM 706 C C . GLY A 1 85 ? 14.616 0.490 -14.746 1.00 97.19 85 GLY A C 1
ATOM 707 O O . GLY A 1 85 ? 13.646 -0.264 -14.657 1.00 97.19 85 GLY A O 1
ATOM 708 N N . HIS A 1 86 ? 14.818 1.504 -13.902 1.00 96.31 86 HIS A N 1
ATOM 709 C CA . HIS A 1 86 ? 13.972 1.782 -12.736 1.00 96.31 86 HIS A CA 1
ATOM 710 C C . HIS A 1 86 ? 12.505 2.038 -13.091 1.00 96.31 86 HIS A C 1
ATOM 712 O O . HIS A 1 86 ? 11.632 1.557 -12.384 1.00 96.31 86 HIS A O 1
ATOM 718 N N . GLY A 1 87 ? 12.214 2.699 -14.218 1.00 97.06 87 GLY A N 1
ATOM 719 C CA . GLY A 1 87 ? 10.827 2.916 -14.648 1.00 97.06 87 GLY A CA 1
ATOM 720 C C . GLY A 1 87 ? 10.060 1.606 -14.868 1.00 97.06 87 GLY A C 1
ATOM 721 O O . GLY A 1 87 ? 8.888 1.502 -14.518 1.00 97.06 8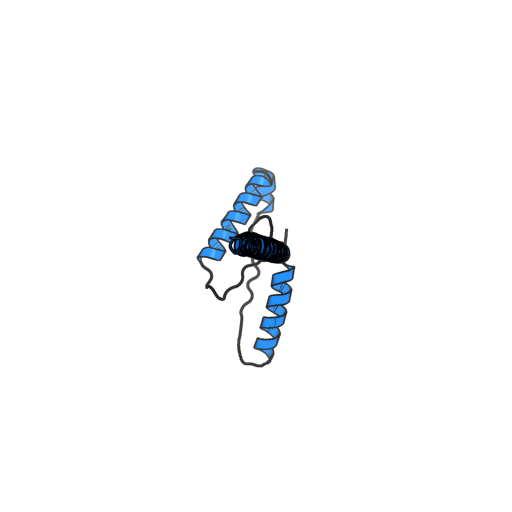7 GLY A O 1
ATOM 722 N N . THR A 1 88 ? 10.727 0.562 -15.372 1.00 97.31 88 THR A N 1
ATOM 723 C CA . THR A 1 88 ? 10.118 -0.772 -15.491 1.00 97.31 88 THR A CA 1
ATOM 724 C C . THR A 1 88 ? 9.902 -1.407 -14.118 1.00 97.31 88 THR A C 1
ATOM 726 O O . THR A 1 88 ? 8.855 -2.007 -13.881 1.00 97.31 88 THR A O 1
ATOM 729 N N . GLY A 1 89 ? 10.850 -1.246 -13.192 1.00 97.38 89 GLY A N 1
ATOM 730 C CA . GLY A 1 89 ? 10.679 -1.669 -11.800 1.00 97.38 89 GLY A CA 1
ATOM 731 C C . GLY A 1 89 ? 9.486 -1.002 -11.121 1.00 97.38 89 GLY A C 1
ATOM 732 O O . GLY A 1 89 ? 8.684 -1.674 -10.477 1.00 97.38 89 GLY A O 1
ATOM 733 N N . ASP A 1 90 ? 9.312 0.298 -11.339 1.00 97.50 90 ASP A N 1
ATOM 734 C CA . ASP A 1 90 ? 8.179 1.073 -10.841 1.00 97.50 90 ASP A CA 1
ATOM 735 C C . ASP A 1 90 ? 6.844 0.528 -11.362 1.00 97.50 90 ASP A C 1
ATOM 737 O O . ASP A 1 90 ? 5.885 0.384 -10.600 1.00 97.50 90 ASP A O 1
ATOM 741 N N . HIS A 1 91 ? 6.781 0.166 -12.647 1.00 97.62 91 HIS A N 1
ATOM 742 C CA . HIS A 1 91 ? 5.610 -0.496 -13.223 1.00 97.62 91 HIS A CA 1
ATOM 743 C C . HIS A 1 91 ? 5.336 -1.861 -12.586 1.00 97.62 91 HIS A C 1
ATOM 745 O O . HIS A 1 91 ? 4.179 -2.185 -12.319 1.00 97.62 91 HIS A O 1
ATOM 751 N N . VAL A 1 92 ? 6.377 -2.649 -12.305 1.00 97.06 92 VAL A N 1
ATOM 752 C CA . VAL A 1 92 ? 6.237 -3.937 -11.609 1.00 97.06 92 VAL A CA 1
ATOM 753 C C . VAL A 1 92 ? 5.695 -3.741 -10.192 1.00 97.06 92 VAL A C 1
ATOM 755 O O . VAL A 1 92 ? 4.774 -4.455 -9.805 1.00 97.06 92 VAL A O 1
ATOM 758 N N . LEU A 1 93 ? 6.197 -2.756 -9.441 1.00 96.94 93 LEU A N 1
ATOM 759 C CA . LEU A 1 93 ? 5.718 -2.451 -8.087 1.00 96.94 93 LEU A CA 1
ATOM 760 C C . LEU A 1 93 ? 4.251 -2.019 -8.079 1.00 96.94 93 LEU A C 1
ATOM 762 O O . LEU A 1 93 ? 3.464 -2.544 -7.292 1.00 96.94 93 LEU A O 1
ATOM 766 N N . LYS A 1 94 ? 3.869 -1.109 -8.983 1.00 97.31 94 LYS A N 1
ATOM 767 C CA . LYS A 1 94 ? 2.470 -0.690 -9.160 1.00 97.31 94 LYS A CA 1
ATOM 768 C C . LYS A 1 94 ? 1.576 -1.882 -9.470 1.00 97.31 94 LYS A C 1
ATOM 770 O O . LYS A 1 94 ? 0.560 -2.081 -8.812 1.00 97.31 94 LYS A O 1
ATOM 775 N N . ARG A 1 95 ? 1.993 -2.727 -10.417 1.00 97.50 95 ARG A N 1
ATOM 776 C CA . ARG A 1 95 ? 1.200 -3.887 -10.820 1.00 97.50 95 ARG A CA 1
ATOM 777 C C . ARG A 1 95 ? 1.076 -4.928 -9.711 1.00 97.50 95 ARG A C 1
ATOM 779 O O . ARG A 1 95 ? 0.016 -5.524 -9.557 1.00 97.50 95 ARG A O 1
ATOM 786 N N . PHE A 1 96 ? 2.139 -5.148 -8.941 1.00 96.25 96 PHE A N 1
ATOM 787 C CA . PHE A 1 96 ? 2.097 -6.025 -7.775 1.00 96.25 96 PHE A CA 1
ATOM 788 C C . PHE A 1 96 ? 1.091 -5.519 -6.738 1.00 96.25 96 PHE A C 1
ATOM 790 O O . PHE A 1 96 ? 0.272 -6.301 -6.262 1.00 96.25 96 PHE A O 1
ATOM 797 N N . PHE A 1 97 ? 1.118 -4.217 -6.435 1.00 95.88 97 PHE A N 1
ATOM 798 C CA . PHE A 1 97 ? 0.163 -3.610 -5.515 1.00 95.88 97 PHE A CA 1
ATOM 799 C C . PHE A 1 97 ? -1.283 -3.766 -6.000 1.00 95.88 97 PHE A C 1
ATOM 801 O O . PHE A 1 97 ? -2.110 -4.249 -5.238 1.00 95.88 97 PHE A O 1
ATOM 808 N N . GLU A 1 98 ? -1.576 -3.452 -7.266 1.00 96.00 98 GLU A N 1
ATOM 809 C CA . GLU A 1 98 ? -2.917 -3.633 -7.846 1.00 96.00 98 GLU A CA 1
ATOM 810 C C . GLU A 1 98 ? -3.424 -5.076 -7.707 1.00 96.00 98 GLU A C 1
ATOM 812 O O . GLU A 1 98 ? -4.592 -5.308 -7.403 1.00 96.00 98 GLU A O 1
ATOM 817 N N . ILE A 1 99 ? -2.547 -6.061 -7.929 1.00 96.81 99 ILE A N 1
ATOM 818 C CA . ILE A 1 99 ? -2.900 -7.475 -7.777 1.00 96.81 99 ILE A CA 1
ATOM 819 C C . ILE A 1 99 ? -3.173 -7.797 -6.307 1.00 96.81 99 ILE A C 1
ATOM 821 O O . ILE A 1 99 ? -4.185 -8.431 -6.018 1.00 96.81 99 ILE A O 1
ATOM 825 N N . ALA A 1 100 ? -2.307 -7.360 -5.390 1.00 95.19 100 ALA A N 1
ATOM 826 C CA . ALA A 1 100 ? -2.487 -7.582 -3.959 1.00 95.19 100 ALA A CA 1
ATOM 827 C C . ALA A 1 100 ? -3.804 -6.965 -3.460 1.00 95.19 100 ALA A C 1
ATOM 829 O O . ALA A 1 100 ? -4.605 -7.660 -2.845 1.00 95.19 100 ALA A O 1
ATOM 830 N N . ASP A 1 101 ? -4.067 -5.704 -3.797 1.00 94.19 101 ASP A N 1
ATOM 831 C CA . ASP A 1 101 ? -5.289 -4.986 -3.422 1.00 94.19 101 ASP A CA 1
ATOM 832 C C . ASP A 1 101 ? -6.551 -5.678 -3.965 1.00 94.19 101 ASP A C 1
ATOM 834 O O . ASP A 1 101 ? -7.549 -5.800 -3.265 1.00 94.19 101 ASP A O 1
ATOM 838 N N . SER A 1 102 ? -6.482 -6.251 -5.174 1.00 95.25 102 SER A N 1
ATOM 839 C CA . SER A 1 102 ? -7.618 -6.960 -5.782 1.00 95.25 102 SER A CA 1
ATOM 840 C C . SER A 1 102 ? -7.994 -8.292 -5.117 1.00 95.25 102 SER A C 1
ATOM 842 O O . SER A 1 102 ? -9.102 -8.784 -5.336 1.00 95.25 102 SER A O 1
ATOM 844 N N . VAL A 1 103 ? -7.084 -8.906 -4.352 1.00 95.75 103 VAL A N 1
ATOM 845 C CA . VAL A 1 103 ? -7.313 -10.217 -3.710 1.00 95.75 103 VAL A CA 1
ATOM 846 C C . VAL A 1 103 ? -7.465 -10.132 -2.195 1.00 95.75 103 VAL A C 1
ATOM 848 O O . VAL A 1 103 ? -7.882 -11.108 -1.566 1.00 95.75 103 VAL A O 1
ATOM 851 N N . LEU A 1 104 ? -7.113 -8.992 -1.606 1.00 94.69 104 LEU A N 1
ATOM 852 C CA . LEU A 1 104 ? -7.269 -8.729 -0.185 1.00 94.69 104 LEU A CA 1
ATOM 853 C C . LEU A 1 104 ? -8.722 -8.379 0.151 1.00 94.69 104 LEU A C 1
ATOM 855 O O . LEU A 1 104 ? -9.485 -7.882 -0.676 1.00 94.69 104 LEU A O 1
ATOM 859 N N . ARG A 1 105 ? -9.131 -8.689 1.382 1.00 94.38 105 ARG A N 1
ATOM 860 C CA . ARG A 1 105 ? -10.460 -8.338 1.893 1.00 94.38 105 ARG A CA 1
ATOM 861 C C . ARG A 1 105 ? -10.471 -6.867 2.289 1.00 94.38 105 ARG A C 1
ATOM 863 O O . ARG A 1 105 ? -9.436 -6.298 2.605 1.00 94.38 105 ARG A O 1
ATOM 870 N N . GLU A 1 106 ? -11.661 -6.288 2.403 1.00 89.19 106 GLU A N 1
ATOM 871 C CA . GLU A 1 106 ? -11.841 -4.885 2.812 1.00 89.19 106 GLU A CA 1
ATOM 872 C C . GLU A 1 106 ? -11.200 -4.548 4.174 1.00 89.19 106 GLU A C 1
ATOM 874 O O . GLU A 1 106 ? -10.783 -3.420 4.412 1.00 89.19 106 GLU A O 1
ATOM 879 N N . VAL A 1 107 ? -11.100 -5.535 5.068 1.00 88.75 107 VAL A N 1
ATOM 880 C CA . VAL A 1 107 ? -10.489 -5.382 6.400 1.00 88.75 107 VAL A CA 1
ATOM 881 C C . VAL A 1 107 ? -8.972 -5.578 6.409 1.00 88.75 107 VAL A C 1
ATOM 883 O O . VAL A 1 107 ? -8.326 -5.280 7.415 1.00 88.75 107 VAL A O 1
ATOM 886 N N . ASP A 1 108 ? -8.403 -6.114 5.328 1.00 92.12 108 ASP A N 1
ATOM 887 C CA . ASP A 1 108 ? -6.971 -6.356 5.231 1.00 92.12 108 ASP A CA 1
ATOM 888 C C . ASP A 1 108 ? -6.241 -5.053 4.873 1.00 92.12 108 ASP A C 1
ATOM 890 O O . ASP A 1 108 ? -6.771 -4.162 4.212 1.00 92.12 108 ASP A O 1
ATOM 894 N N . CYS A 1 109 ? -4.988 -4.936 5.309 1.00 92.62 109 CYS A N 1
ATOM 895 C CA . CYS A 1 109 ? -4.167 -3.755 5.070 1.00 92.62 109 CYS A CA 1
ATOM 896 C C . CYS A 1 109 ? -2.900 -4.147 4.310 1.00 92.62 109 CYS A C 1
ATOM 898 O O . CYS A 1 109 ? -2.126 -4.990 4.766 1.00 92.62 109 CYS A O 1
ATOM 900 N N . VAL A 1 110 ? -2.663 -3.498 3.170 1.00 95.44 110 VAL A N 1
ATOM 901 C CA . VAL A 1 110 ? -1.429 -3.625 2.389 1.00 95.44 110 VAL A CA 1
ATOM 902 C C . VAL A 1 110 ? -0.636 -2.326 2.446 1.00 95.44 110 VAL A C 1
ATOM 904 O O . VAL A 1 110 ? -1.148 -1.233 2.194 1.00 95.44 110 VAL A O 1
ATOM 907 N N . ALA A 1 111 ? 0.647 -2.451 2.776 1.00 95.75 111 ALA A N 1
ATOM 908 C CA . ALA A 1 111 ? 1.555 -1.322 2.849 1.00 95.75 111 ALA A CA 1
ATOM 909 C C . ALA A 1 111 ? 2.903 -1.628 2.217 1.00 95.75 111 ALA A C 1
ATOM 911 O O . ALA A 1 111 ? 3.415 -2.747 2.295 1.00 95.75 111 ALA A O 1
ATOM 912 N N . ARG A 1 112 ? 3.524 -0.584 1.675 1.00 95.81 112 ARG A N 1
ATOM 913 C CA . ARG A 1 112 ? 4.916 -0.618 1.253 1.00 95.81 112 ARG A CA 1
ATOM 914 C C . ARG A 1 112 ? 5.816 -0.249 2.430 1.00 95.81 112 ARG A C 1
ATOM 916 O O . ARG A 1 112 ? 5.821 0.887 2.905 1.00 95.81 112 ARG A O 1
ATOM 923 N N . ILE A 1 113 ? 6.583 -1.229 2.906 1.00 92.56 113 ILE A N 1
ATOM 924 C CA . ILE A 1 113 ? 7.477 -1.068 4.065 1.00 92.56 113 ILE A CA 1
ATOM 925 C C . ILE A 1 113 ? 8.884 -0.602 3.667 1.00 92.56 113 ILE A C 1
ATOM 927 O O . ILE A 1 113 ? 9.564 0.025 4.481 1.00 92.56 113 ILE A O 1
ATOM 931 N N . GLY A 1 114 ? 9.316 -0.892 2.438 1.00 83.56 114 GLY A N 1
ATOM 932 C CA . GLY A 1 114 ? 10.661 -0.601 1.947 1.00 83.56 114 GLY A CA 1
ATOM 933 C C . GLY A 1 114 ? 10.683 -0.077 0.513 1.00 83.56 114 GLY A C 1
ATOM 934 O O . GLY A 1 114 ? 9.727 -0.243 -0.252 1.00 83.56 114 GLY A O 1
ATOM 935 N N . GLY A 1 115 ? 11.799 0.559 0.173 1.00 67.69 115 GLY A N 1
ATOM 936 C CA . GLY A 1 115 ? 12.202 0.951 -1.173 1.00 67.69 115 GLY A CA 1
ATOM 937 C C . GLY A 1 115 ? 13.662 0.594 -1.373 1.00 67.69 115 GLY A C 1
ATOM 938 O O . GLY A 1 115 ? 14.426 0.764 -0.395 1.00 67.69 115 GLY A O 1
#